Protein AF-A0A2T0KGQ7-F1 (afdb_monomer)

Sequence (142 aa):
MGCGGRKVTTLPIMSETPAQRRYRDDARLLAVIGAHLVGQLPPLTLRLPRETADAAVRAWERDETDPPTPESGEQGYVRTFAATLALIGLEIRDSGKPIGDDGAHVVVTLDPARVAAAVFAHECATDGMLRPPPASEASPLT

Organism: NCBI:txid113567

Secondary structure (DSSP, 8-state):
--------------PPPHHHHHHHHHHHHHHHHHHHHTTTSPPEEEEEEHHHHHHHHHHHS----SPP-PPPHHHHHHHHHHHHHHHHHHHHHHH-EEESTT--EEEEEE-HHHHHHHHHHHHHHHTTTTSPPPGGGS----

pLDDT: mean 84.64, std 17.91, range [35.5, 98.25]

Structure (mmCIF, N/CA/C/O backbone):
data_AF-A0A2T0KGQ7-F1
#
_entry.id   AF-A0A2T0KGQ7-F1
#
loop_
_atom_site.group_PDB
_atom_site.id
_atom_site.type_symbol
_atom_site.label_atom_id
_atom_site.label_alt_id
_atom_site.label_comp_id
_atom_site.label_asym_id
_atom_site.label_entity_id
_atom_site.label_seq_id
_atom_site.pdbx_PDB_ins_code
_atom_site.Cartn_x
_atom_site.Cartn_y
_atom_site.Cartn_z
_atom_site.occupancy
_atom_site.B_iso_or_equiv
_atom_site.auth_seq_id
_atom_site.auth_comp_id
_atom_site.auth_asym_id
_atom_site.auth_atom_id
_atom_site.pdbx_PDB_model_num
ATOM 1 N N . MET A 1 1 ? -11.576 -26.127 54.579 1.00 39.62 1 MET A N 1
ATOM 2 C CA . MET A 1 1 ? -11.792 -26.184 53.117 1.00 39.62 1 MET A CA 1
ATOM 3 C C . MET A 1 1 ? -12.342 -24.838 52.673 1.00 39.62 1 MET A C 1
ATOM 5 O O . MET A 1 1 ? -13.517 -24.580 52.876 1.00 39.62 1 MET A O 1
ATOM 9 N N . GLY A 1 2 ? -11.481 -23.936 52.197 1.00 35.50 2 GLY A N 1
ATOM 10 C CA . GLY A 1 2 ? -11.880 -22.605 51.733 1.00 35.50 2 GLY A CA 1
ATOM 11 C C . GLY A 1 2 ? -11.705 -22.513 50.223 1.00 35.50 2 GLY A C 1
ATOM 12 O O . GLY A 1 2 ? -10.576 -22.441 49.746 1.00 35.50 2 GLY A O 1
ATOM 13 N N . CYS A 1 3 ? -12.805 -22.536 49.471 1.00 35.84 3 CYS A N 1
ATOM 14 C CA . CYS A 1 3 ? -12.797 -22.195 48.051 1.00 35.84 3 CYS A CA 1
ATOM 15 C C . CYS A 1 3 ? -12.632 -20.677 47.916 1.00 35.84 3 CYS A C 1
ATOM 17 O O . CYS A 1 3 ? -13.600 -19.923 47.986 1.00 35.84 3 CYS A O 1
ATOM 19 N N . GLY A 1 4 ? -11.388 -20.233 47.738 1.00 37.16 4 GLY A N 1
ATOM 20 C CA . GLY A 1 4 ? -11.066 -18.873 47.319 1.00 37.16 4 GLY A CA 1
ATOM 21 C C . GLY A 1 4 ? -11.512 -18.661 45.876 1.00 37.16 4 GLY A C 1
ATOM 22 O O . GLY A 1 4 ? -10.790 -19.000 44.939 1.00 37.16 4 GLY A O 1
ATOM 23 N N . GLY A 1 5 ? -12.721 -18.130 45.698 1.00 38.75 5 GLY A N 1
ATOM 24 C CA . GLY A 1 5 ? -13.210 -17.675 44.403 1.00 38.75 5 GLY A CA 1
ATOM 25 C C . GLY A 1 5 ? -12.298 -16.573 43.874 1.00 38.75 5 GLY A C 1
ATOM 26 O O . GLY A 1 5 ? -12.305 -15.453 44.385 1.00 38.75 5 GLY A O 1
ATOM 27 N N . ARG A 1 6 ? -11.493 -16.895 42.857 1.00 47.34 6 ARG A N 1
ATOM 28 C CA . ARG A 1 6 ? -10.777 -15.892 42.066 1.00 47.34 6 ARG A CA 1
ATOM 29 C C . ARG A 1 6 ? -11.824 -14.965 41.457 1.00 47.34 6 ARG A C 1
ATOM 31 O O . ARG A 1 6 ? -12.603 -15.386 40.606 1.00 47.34 6 ARG A O 1
ATOM 38 N N . LYS A 1 7 ? -11.856 -13.712 41.917 1.00 43.75 7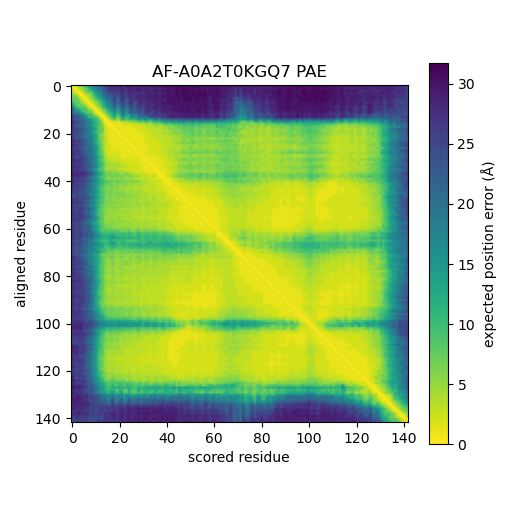 LYS A N 1
ATOM 39 C CA . LYS A 1 7 ? -12.596 -12.644 41.248 1.00 43.75 7 LYS A CA 1
ATOM 40 C C . LYS A 1 7 ? -11.985 -12.498 39.859 1.00 43.75 7 LYS A C 1
ATOM 42 O O . LYS A 1 7 ? -10.850 -12.052 39.728 1.00 43.75 7 LYS A O 1
ATOM 47 N N . VAL A 1 8 ? -12.718 -12.928 38.838 1.00 52.28 8 VAL A N 1
ATOM 48 C CA . VAL A 1 8 ? -12.415 -12.576 37.454 1.00 52.28 8 VAL A CA 1
ATOM 49 C C . VAL A 1 8 ? -12.680 -11.081 37.352 1.00 52.28 8 VAL A C 1
ATOM 51 O O . VAL A 1 8 ? -13.828 -10.648 37.255 1.00 52.28 8 VAL A O 1
ATOM 54 N N . THR A 1 9 ? -11.623 -10.281 37.468 1.00 44.25 9 THR A N 1
ATOM 55 C CA . THR A 1 9 ? -11.671 -8.857 37.149 1.00 44.25 9 THR A CA 1
ATOM 56 C C . THR A 1 9 ? -11.940 -8.763 35.656 1.00 44.25 9 THR A C 1
ATOM 58 O O . THR A 1 9 ? -11.033 -8.872 34.837 1.00 44.25 9 THR A O 1
ATOM 61 N N . THR A 1 10 ? -13.217 -8.644 35.302 1.00 49.31 10 THR A N 1
ATOM 62 C CA . THR A 1 10 ? -13.627 -8.279 33.950 1.00 49.31 10 THR A CA 1
ATOM 63 C C . THR A 1 10 ? -13.074 -6.882 33.718 1.00 49.31 10 THR A C 1
ATOM 65 O O . THR A 1 10 ? -13.551 -5.922 34.324 1.00 49.31 10 THR A O 1
ATOM 68 N N . LEU A 1 11 ? -12.011 -6.781 32.920 1.00 46.84 11 LEU A N 1
ATOM 69 C CA . LEU A 1 11 ? -11.526 -5.494 32.441 1.00 46.84 11 LEU A CA 1
ATOM 70 C C . LEU A 1 11 ? -12.701 -4.810 31.727 1.00 46.84 11 LEU A C 1
ATOM 72 O O . LEU A 1 11 ? -13.380 -5.467 30.931 1.00 46.84 11 LEU A O 1
ATOM 76 N N . PRO A 1 12 ? -13.006 -3.540 32.038 1.00 51.72 12 PRO A N 1
ATOM 77 C CA . PRO A 1 12 ? -14.126 -2.859 31.417 1.00 51.72 12 PRO A CA 1
ATOM 78 C C . PRO A 1 12 ? -13.903 -2.839 29.906 1.00 51.72 12 PRO A C 1
ATOM 80 O O . PRO A 1 12 ? -12.871 -2.369 29.429 1.00 51.72 12 PRO A O 1
ATOM 83 N N . ILE A 1 13 ? -14.880 -3.347 29.154 1.00 62.69 13 ILE A N 1
ATOM 84 C CA . ILE A 1 13 ? -14.978 -3.084 27.720 1.00 62.69 13 ILE A CA 1
ATOM 85 C C . ILE A 1 13 ? -15.023 -1.561 27.613 1.00 62.69 13 ILE A C 1
ATOM 87 O O . ILE A 1 13 ? -15.991 -0.952 28.071 1.00 62.69 13 ILE A O 1
ATOM 91 N N . MET A 1 14 ? -13.959 -0.935 27.107 1.00 61.50 14 MET A N 1
ATOM 92 C CA . MET A 1 14 ? -13.926 0.514 26.940 1.00 61.50 14 MET A CA 1
ATOM 93 C C . MET A 1 14 ? -15.043 0.902 25.971 1.00 61.50 14 MET A C 1
ATOM 95 O O . MET A 1 14 ? -14.922 0.732 24.760 1.00 61.50 14 MET A O 1
ATOM 99 N N . SER A 1 15 ? -16.167 1.369 26.513 1.00 81.75 15 SER A N 1
ATOM 100 C CA . SER A 1 15 ? -17.281 1.859 25.716 1.00 81.75 15 SER A CA 1
ATOM 101 C C . SER A 1 15 ? -16.835 3.117 24.987 1.00 81.75 15 SER A C 1
ATOM 103 O O . SER A 1 15 ? -16.308 4.035 25.618 1.00 81.75 15 SER A O 1
ATOM 105 N N . GLU A 1 16 ? -17.069 3.182 23.680 1.00 86.56 16 GLU A N 1
ATOM 106 C CA . GLU A 1 16 ? -16.728 4.368 22.903 1.00 86.56 16 GLU A CA 1
ATOM 107 C C . GLU A 1 16 ? -17.402 5.624 23.468 1.00 86.56 16 GLU A C 1
ATOM 109 O O . GLU A 1 16 ? -18.574 5.624 23.861 1.00 86.56 16 GLU A O 1
ATOM 114 N N . THR A 1 17 ? -16.680 6.734 23.450 1.00 94.06 17 THR A N 1
ATOM 115 C CA . THR A 1 17 ? -17.261 8.060 23.648 1.00 94.06 17 THR A CA 1
ATOM 116 C C . THR A 1 17 ? -18.188 8.415 22.474 1.00 94.06 17 THR A C 1
ATOM 118 O O . THR A 1 17 ? -18.053 7.867 21.374 1.00 94.06 17 THR A O 1
ATOM 121 N N . PRO A 1 18 ? -19.120 9.372 22.642 1.00 94.75 18 PRO A N 1
ATOM 122 C CA . PRO A 1 18 ? -19.917 9.878 21.525 1.00 94.75 18 PRO A CA 1
ATOM 123 C C . PRO A 1 18 ? -19.074 10.402 20.353 1.00 94.75 18 PRO A C 1
ATOM 125 O O . PRO A 1 18 ? -19.496 10.285 19.209 1.00 94.75 18 PRO A O 1
ATOM 128 N N . ALA A 1 19 ? -17.892 10.965 20.624 1.00 94.00 19 ALA A N 1
ATOM 129 C CA . ALA A 1 19 ? -16.983 11.437 19.583 1.00 94.00 19 ALA A CA 1
ATOM 130 C C . ALA A 1 19 ? -16.369 10.278 18.785 1.00 94.00 19 ALA A C 1
ATOM 132 O O . ALA A 1 19 ? -16.412 10.305 17.562 1.00 94.00 19 ALA A O 1
ATOM 133 N N . GLN A 1 20 ? -15.883 9.234 19.464 1.00 92.25 20 GLN A N 1
ATOM 134 C CA . GLN A 1 20 ? -15.324 8.045 18.807 1.00 92.25 20 GLN A CA 1
ATOM 135 C C . GLN A 1 20 ? -16.350 7.342 17.909 1.00 92.25 20 GLN A C 1
ATOM 137 O O . GLN A 1 20 ? -16.011 6.959 16.793 1.00 92.25 20 GLN A O 1
ATOM 142 N N . ARG A 1 21 ? -17.616 7.255 18.345 1.00 94.81 21 ARG A N 1
ATOM 143 C CA . ARG A 1 21 ? -18.702 6.744 17.492 1.00 94.81 21 ARG A CA 1
ATOM 144 C C . ARG A 1 21 ? -18.883 7.574 16.226 1.00 94.81 21 ARG A C 1
ATOM 146 O O . ARG A 1 21 ? -18.921 7.002 15.146 1.00 94.81 21 ARG A O 1
ATOM 153 N N . ARG A 1 22 ? -18.933 8.907 16.349 1.00 96.50 22 ARG A N 1
ATOM 154 C CA . ARG A 1 22 ? -19.040 9.792 15.177 1.00 96.50 22 ARG A CA 1
ATOM 155 C C . ARG A 1 22 ? -17.876 9.593 14.215 1.00 96.50 22 ARG A C 1
ATOM 157 O O . ARG A 1 22 ? -18.123 9.374 13.044 1.00 96.50 22 ARG A O 1
ATOM 164 N N . TYR A 1 23 ? -16.636 9.561 14.704 1.00 94.69 23 TYR A N 1
ATOM 165 C CA . TYR A 1 23 ? -15.471 9.328 13.842 1.00 94.69 23 TYR A CA 1
ATOM 166 C C . TYR A 1 23 ? -15.535 7.981 13.117 1.00 94.69 23 TYR A C 1
ATOM 168 O O . TYR A 1 23 ? -15.201 7.896 11.939 1.00 94.69 23 TYR A O 1
ATOM 176 N N . ARG A 1 24 ? -15.996 6.927 13.798 1.00 93.12 24 ARG A N 1
ATOM 177 C CA . ARG A 1 24 ? -16.205 5.608 13.192 1.00 93.12 24 ARG A CA 1
ATOM 178 C C . ARG A 1 24 ? -17.286 5.647 12.109 1.00 93.12 24 ARG A C 1
ATOM 180 O O . ARG A 1 24 ? -17.108 5.043 11.053 1.00 93.12 24 ARG A O 1
ATOM 187 N N . ASP A 1 25 ? -18.402 6.316 12.374 1.00 95.75 25 ASP A N 1
ATOM 188 C CA . ASP A 1 25 ? -19.514 6.419 11.430 1.00 95.75 25 ASP A CA 1
ATOM 189 C C . ASP A 1 25 ? -19.145 7.290 10.221 1.00 95.75 25 ASP A C 1
ATOM 191 O O . ASP A 1 25 ? -19.399 6.885 9.086 1.00 95.75 25 ASP A O 1
ATOM 195 N N . ASP A 1 26 ? -18.445 8.403 10.440 1.00 96.69 26 ASP A N 1
ATOM 196 C CA . ASP A 1 26 ? -17.891 9.253 9.385 1.00 96.69 26 ASP A CA 1
ATOM 197 C C . ASP A 1 26 ? -16.899 8.463 8.519 1.00 96.69 26 ASP A C 1
ATOM 199 O O . ASP A 1 26 ? -17.001 8.473 7.294 1.00 96.69 26 ASP A O 1
ATOM 203 N N . ALA A 1 27 ? -15.984 7.698 9.129 1.00 94.88 27 ALA A N 1
ATOM 204 C CA . ALA A 1 27 ? -15.038 6.858 8.393 1.00 94.88 27 ALA A CA 1
ATOM 205 C C . ALA A 1 27 ? -15.748 5.804 7.525 1.00 94.88 27 ALA A C 1
ATOM 207 O O . ALA A 1 27 ? -15.364 5.586 6.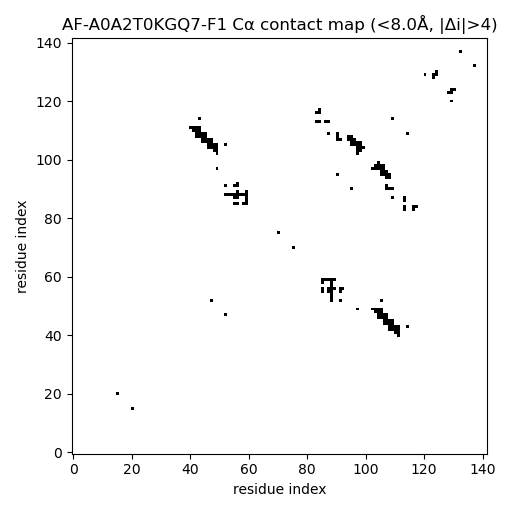376 1.00 94.88 27 ALA A O 1
ATOM 208 N N . ARG A 1 28 ? -16.814 5.174 8.038 1.00 94.31 28 ARG A N 1
ATOM 209 C CA . ARG A 1 28 ? -17.635 4.220 7.269 1.00 94.31 28 ARG A CA 1
ATOM 210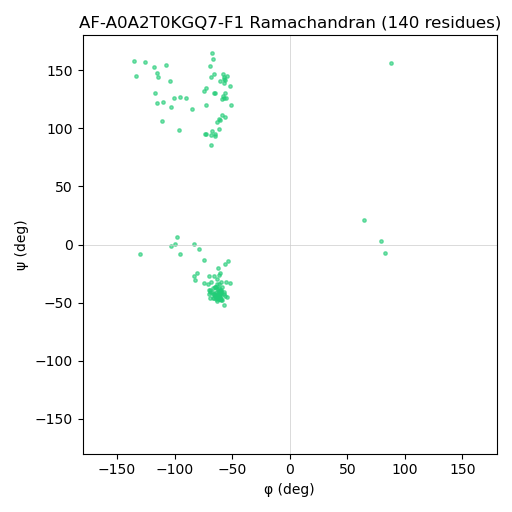 C C . ARG A 1 28 ? -18.352 4.888 6.105 1.00 94.31 28 ARG A C 1
ATOM 212 O O . ARG A 1 28 ? -18.381 4.324 5.015 1.00 94.31 28 ARG A O 1
ATOM 219 N N . LEU A 1 29 ? -18.926 6.066 6.336 1.00 94.94 29 LEU A N 1
ATOM 220 C CA . LEU A 1 29 ? -19.596 6.836 5.296 1.00 94.94 29 LEU A CA 1
ATOM 221 C C . LEU A 1 29 ? -18.609 7.217 4.188 1.00 94.94 29 LEU A C 1
ATOM 223 O O . LEU A 1 29 ? -18.890 7.010 3.010 1.00 94.94 29 LEU A O 1
ATOM 227 N N . LEU A 1 30 ? -17.434 7.722 4.558 1.00 93.88 30 LEU A N 1
ATOM 228 C CA . LEU A 1 30 ? -16.412 8.145 3.604 1.00 93.88 30 LEU A CA 1
ATOM 229 C C . LEU A 1 30 ? -15.768 6.964 2.864 1.00 93.88 30 LEU A C 1
ATOM 231 O O . LEU A 1 30 ? -15.389 7.115 1.705 1.00 93.88 30 LEU A O 1
ATOM 235 N N . ALA A 1 31 ? -15.726 5.766 3.455 1.00 93.56 31 ALA A N 1
ATOM 236 C CA . ALA A 1 31 ? -15.260 4.558 2.768 1.00 93.56 31 ALA A CA 1
ATOM 237 C C . ALA A 1 31 ? -16.097 4.205 1.521 1.00 93.56 31 ALA A C 1
ATOM 239 O O . ALA A 1 31 ? -15.578 3.594 0.585 1.00 93.56 31 ALA A O 1
ATOM 240 N N . VAL A 1 32 ? -17.365 4.638 1.457 1.00 94.88 32 VAL A N 1
ATOM 241 C CA . VAL A 1 32 ? -18.221 4.473 0.267 1.00 94.88 32 VAL A CA 1
ATOM 242 C C . VAL A 1 32 ? -17.631 5.191 -0.947 1.00 94.88 32 VAL A C 1
ATOM 244 O O . VAL A 1 32 ? -17.724 4.684 -2.062 1.00 94.88 32 VAL A O 1
ATOM 247 N N . ILE A 1 33 ? -16.954 6.327 -0.743 1.00 92.38 33 ILE A N 1
ATOM 248 C CA . ILE A 1 33 ? -16.237 7.023 -1.820 1.00 92.38 33 ILE A CA 1
ATOM 249 C C . ILE A 1 33 ? -15.176 6.089 -2.409 1.00 92.38 33 ILE A C 1
ATOM 251 O O . ILE A 1 33 ? -15.117 5.917 -3.623 1.00 92.38 33 ILE A O 1
ATOM 255 N N . GLY A 1 34 ? -14.397 5.419 -1.555 1.00 88.25 34 GLY A N 1
ATOM 256 C CA . GLY A 1 34 ? -13.404 4.431 -1.979 1.00 88.25 34 GLY A CA 1
ATOM 257 C C . GLY A 1 34 ? -14.016 3.316 -2.827 1.00 88.25 34 GLY A C 1
ATOM 258 O O . GLY A 1 34 ? -13.488 3.010 -3.891 1.00 88.25 34 GLY A O 1
ATOM 259 N N . ALA A 1 35 ? -15.172 2.777 -2.425 1.00 89.25 35 ALA A N 1
ATOM 260 C CA . ALA A 1 35 ? -15.873 1.740 -3.187 1.00 89.25 35 ALA A CA 1
ATOM 261 C C . ALA A 1 35 ? -16.261 2.188 -4.607 1.00 89.25 35 ALA A C 1
ATOM 263 O O . ALA A 1 35 ? -16.249 1.374 -5.527 1.00 89.25 35 ALA A O 1
ATOM 264 N N . HIS A 1 36 ? -16.565 3.473 -4.804 1.00 92.19 36 HIS A N 1
ATOM 265 C CA . HIS A 1 36 ? -16.805 4.016 -6.138 1.00 92.19 36 HIS A CA 1
ATOM 266 C C . HIS A 1 36 ? -15.517 4.196 -6.945 1.00 92.19 36 HIS A C 1
ATOM 268 O O . HIS A 1 36 ? -15.557 4.031 -8.159 1.00 92.19 36 HIS A O 1
ATOM 274 N N . LEU A 1 37 ? -14.393 4.519 -6.304 1.00 89.62 37 LEU A N 1
ATOM 275 C CA . LEU A 1 37 ? -13.115 4.783 -6.976 1.00 89.62 37 LEU A CA 1
ATOM 276 C C . LEU A 1 37 ? -12.343 3.512 -7.362 1.00 89.62 37 LEU A C 1
ATOM 278 O O . LEU A 1 37 ? -11.533 3.554 -8.292 1.00 89.62 37 LEU A O 1
ATOM 282 N N . VAL A 1 38 ? -12.575 2.389 -6.673 1.00 86.25 38 VAL A N 1
ATOM 283 C CA . VAL A 1 38 ? -11.920 1.107 -6.979 1.00 86.25 38 VAL A CA 1
ATOM 284 C C . VAL A 1 38 ? -12.153 0.731 -8.446 1.00 86.25 38 VAL A C 1
ATOM 286 O O . VAL A 1 38 ? -13.282 0.687 -8.927 1.00 86.25 38 VAL A O 1
ATOM 289 N N . GLY A 1 39 ? -11.060 0.467 -9.167 1.00 84.56 39 GLY A N 1
ATOM 290 C CA . GLY A 1 39 ? -11.078 0.104 -10.587 1.00 84.56 39 GLY A CA 1
ATOM 291 C C . GLY A 1 39 ? -11.166 1.279 -11.571 1.00 84.56 39 GLY A C 1
ATOM 292 O O . GLY A 1 39 ? -11.008 1.056 -12.767 1.00 84.56 39 GLY A O 1
ATOM 293 N N . GLN A 1 40 ? -11.374 2.519 -11.108 1.00 92.56 40 GLN A N 1
ATOM 294 C CA . GLN A 1 40 ? -11.346 3.704 -11.985 1.00 92.56 40 GLN A CA 1
ATOM 295 C C . GLN A 1 40 ? -9.930 4.232 -12.227 1.00 92.56 40 GLN A C 1
ATOM 297 O O . GLN A 1 40 ? -9.662 4.880 -13.239 1.00 92.56 40 GLN A O 1
ATOM 302 N N . LEU A 1 41 ? -9.031 3.994 -11.275 1.00 90.94 41 LEU A N 1
ATOM 303 C CA . LEU A 1 41 ? -7.666 4.493 -11.322 1.00 90.94 41 LEU A CA 1
ATOM 304 C C . LEU A 1 41 ? -6.763 3.477 -12.033 1.00 90.94 41 LEU A C 1
ATOM 306 O O . LEU A 1 41 ? -6.731 2.312 -11.627 1.00 90.94 41 LEU A O 1
ATOM 310 N N . PRO A 1 42 ? -6.015 3.885 -13.073 1.00 94.94 42 PRO A N 1
ATOM 311 C CA . PRO A 1 42 ? -5.052 2.998 -13.702 1.00 94.94 42 PRO A CA 1
ATOM 312 C C . PRO A 1 42 ? -3.870 2.732 -12.752 1.00 94.94 42 PRO A C 1
ATOM 314 O O . PRO A 1 42 ? -3.544 3.588 -11.922 1.00 94.94 42 PRO A O 1
ATOM 317 N N . PRO A 1 43 ? -3.180 1.588 -12.892 1.00 95.50 43 PRO A N 1
ATOM 318 C CA . PRO A 1 43 ? -1.907 1.358 -12.220 1.00 95.50 43 PRO A CA 1
ATOM 319 C C . PRO A 1 43 ? -0.888 2.462 -12.525 1.00 95.50 43 PRO A C 1
ATOM 321 O O . PRO A 1 43 ? -0.833 2.986 -13.640 1.00 95.50 43 PRO A O 1
ATOM 324 N N . LEU A 1 44 ? -0.057 2.797 -11.539 1.00 96.44 44 LEU A N 1
ATOM 325 C CA . LEU A 1 44 ? 0.966 3.829 -11.655 1.00 96.44 44 LEU A CA 1
ATOM 326 C C . LEU A 1 44 ? 2.332 3.195 -11.888 1.00 96.44 44 LEU A C 1
ATOM 328 O O . LEU A 1 44 ? 2.788 2.370 -11.097 1.00 96.44 44 LEU A O 1
ATOM 332 N N . THR A 1 45 ? 3.017 3.625 -12.943 1.00 97.31 45 THR A N 1
ATOM 333 C CA . THR A 1 45 ? 4.421 3.281 -13.169 1.00 97.31 45 THR A CA 1
ATOM 334 C C . THR A 1 45 ? 5.312 4.251 -12.401 1.00 97.31 45 THR A C 1
ATOM 336 O O . THR A 1 45 ? 5.319 5.452 -12.666 1.00 97.31 45 THR A O 1
ATOM 339 N N . LEU A 1 46 ? 6.068 3.724 -11.442 1.00 96.62 46 LEU A N 1
ATOM 340 C CA . LEU A 1 46 ? 6.903 4.486 -10.522 1.00 96.62 46 LEU A CA 1
ATOM 341 C C . LEU A 1 46 ? 8.372 4.122 -10.700 1.00 96.62 46 LEU A C 1
ATOM 343 O O . LEU A 1 46 ? 8.709 3.002 -11.082 1.00 96.62 46 LEU A O 1
ATOM 347 N N . ARG A 1 47 ? 9.248 5.076 -10.378 1.00 97.12 47 ARG A N 1
ATOM 348 C CA . ARG A 1 47 ? 10.698 4.886 -10.349 1.00 97.12 47 ARG A CA 1
ATOM 349 C C . ARG A 1 47 ? 11.187 4.929 -8.908 1.00 97.12 47 ARG A C 1
ATOM 351 O O . ARG A 1 47 ? 11.008 5.942 -8.238 1.00 97.12 47 ARG A O 1
ATOM 358 N N . LEU A 1 48 ? 11.842 3.860 -8.471 1.00 97.19 48 LEU A N 1
ATOM 359 C CA . LEU A 1 48 ? 12.411 3.725 -7.133 1.00 97.19 48 LEU A CA 1
ATOM 360 C C . LEU A 1 48 ? 13.938 3.615 -7.212 1.00 97.19 48 LEU A C 1
ATOM 362 O O . LEU A 1 48 ? 14.445 3.033 -8.177 1.00 97.19 48 LEU A O 1
ATOM 366 N N . PRO A 1 49 ? 14.685 4.124 -6.218 1.00 97.50 49 PRO A N 1
ATOM 367 C CA . PRO A 1 49 ? 16.085 3.754 -6.046 1.00 97.50 49 PRO A CA 1
ATOM 368 C C . PRO A 1 49 ? 16.210 2.235 -5.900 1.00 97.50 49 PRO A C 1
ATOM 370 O O . PRO A 1 49 ? 15.401 1.614 -5.203 1.00 97.50 49 PRO A O 1
ATOM 373 N N . ARG A 1 50 ? 17.225 1.633 -6.533 1.00 96.50 50 ARG A N 1
ATOM 374 C CA . ARG A 1 50 ? 17.452 0.180 -6.465 1.00 96.50 50 ARG A CA 1
ATOM 375 C C . ARG A 1 50 ? 17.550 -0.312 -5.027 1.00 96.50 50 ARG A C 1
ATOM 377 O O . ARG A 1 50 ? 16.900 -1.286 -4.684 1.00 96.50 50 ARG A O 1
ATOM 384 N N . GLU A 1 51 ? 18.293 0.393 -4.180 1.00 96.88 51 GLU A N 1
ATOM 385 C CA . GLU A 1 51 ? 18.470 0.006 -2.777 1.00 96.88 51 GLU A CA 1
ATOM 386 C C . GLU A 1 51 ? 17.131 -0.116 -2.031 1.00 96.88 51 GLU A C 1
ATOM 388 O O . GLU A 1 51 ? 16.904 -1.087 -1.307 1.00 96.88 51 GLU A O 1
ATOM 393 N N . THR A 1 52 ? 16.218 0.835 -2.252 1.00 97.19 52 THR A N 1
ATOM 394 C CA . THR A 1 52 ? 14.870 0.818 -1.671 1.00 97.19 52 THR A CA 1
ATOM 395 C C . THR A 1 52 ? 14.037 -0.335 -2.223 1.00 97.19 52 THR A C 1
ATOM 397 O O . THR A 1 52 ? 13.350 -1.014 -1.460 1.00 97.19 52 THR A O 1
ATOM 400 N N . ALA A 1 53 ? 14.110 -0.579 -3.533 1.00 97.50 53 ALA A N 1
ATOM 401 C CA . ALA A 1 53 ? 13.407 -1.684 -4.174 1.00 97.50 53 ALA A CA 1
ATOM 402 C C . ALA A 1 53 ? 13.889 -3.041 -3.633 1.00 97.50 53 ALA A C 1
ATOM 404 O O . ALA A 1 53 ? 13.076 -3.866 -3.221 1.00 97.50 53 ALA A O 1
ATOM 405 N N . ASP A 1 54 ? 15.204 -3.231 -3.530 1.00 97.69 54 ASP A N 1
ATOM 406 C CA . ASP A 1 54 ? 15.806 -4.452 -3.000 1.00 97.69 54 ASP A CA 1
ATOM 407 C C . ASP A 1 54 ? 15.457 -4.650 -1.513 1.00 97.69 54 ASP A C 1
ATOM 409 O O . ASP A 1 54 ? 15.235 -5.775 -1.069 1.00 97.69 54 ASP A O 1
ATOM 413 N N . ALA A 1 55 ? 15.374 -3.572 -0.724 1.00 97.50 55 ALA A N 1
ATOM 414 C CA . ALA A 1 55 ? 14.934 -3.644 0.670 1.00 97.50 55 ALA A CA 1
ATOM 415 C C . ALA A 1 55 ? 13.473 -4.099 0.799 1.00 97.50 55 ALA A C 1
ATOM 417 O O . ALA A 1 55 ? 13.168 -4.922 1.661 1.00 97.50 55 ALA A O 1
ATOM 418 N N . ALA A 1 56 ? 12.587 -3.612 -0.073 1.00 97.38 56 ALA A N 1
ATOM 419 C CA . ALA A 1 56 ? 11.195 -4.048 -0.109 1.00 97.38 56 ALA A CA 1
ATOM 420 C C . ALA A 1 56 ? 11.073 -5.531 -0.495 1.00 97.38 56 ALA A C 1
ATOM 422 O O . ALA A 1 56 ? 10.323 -6.264 0.147 1.00 97.38 56 ALA A O 1
ATOM 423 N N . VAL A 1 57 ? 11.847 -5.992 -1.487 1.00 98.25 57 VAL A N 1
ATOM 424 C CA . VAL A 1 57 ? 11.897 -7.414 -1.872 1.00 98.25 57 VAL A CA 1
ATOM 425 C C . VAL A 1 57 ? 12.367 -8.273 -0.699 1.00 98.25 57 VAL A C 1
ATOM 427 O O . VAL A 1 57 ? 11.693 -9.236 -0.347 1.00 98.25 57 VAL A O 1
ATOM 430 N N . ARG A 1 58 ? 13.448 -7.880 -0.010 1.00 97.12 58 ARG A N 1
ATOM 431 C CA . ARG A 1 58 ? 13.924 -8.591 1.191 1.00 97.12 58 ARG A CA 1
ATOM 432 C C . ARG A 1 58 ? 12.878 -8.650 2.303 1.00 97.12 58 ARG A C 1
ATOM 434 O O . ARG A 1 58 ? 12.808 -9.649 3.007 1.00 97.12 58 ARG A O 1
ATOM 441 N N . ALA A 1 59 ? 12.086 -7.594 2.487 1.00 95.62 59 ALA A N 1
ATOM 442 C CA . ALA A 1 59 ? 11.023 -7.583 3.488 1.00 95.62 59 ALA A CA 1
ATOM 443 C C . ALA A 1 59 ? 9.897 -8.576 3.152 1.00 95.62 59 ALA A C 1
ATOM 445 O O . ALA A 1 59 ? 9.367 -9.205 4.063 1.00 95.62 59 ALA A O 1
ATOM 446 N N . TRP A 1 60 ? 9.561 -8.728 1.867 1.00 96.12 60 TRP A N 1
ATOM 447 C CA . TRP A 1 60 ? 8.592 -9.715 1.380 1.00 96.12 60 TRP A CA 1
ATOM 448 C C . TRP A 1 60 ? 9.104 -11.157 1.480 1.00 96.12 60 TRP A C 1
ATOM 450 O O . TRP A 1 60 ? 8.362 -12.047 1.877 1.00 96.12 60 TRP A O 1
ATOM 460 N N . GLU A 1 61 ? 10.366 -11.391 1.125 1.00 96.19 61 GLU A N 1
ATOM 461 C CA . GLU A 1 61 ? 10.976 -12.729 1.109 1.00 96.19 61 GLU A CA 1
ATOM 462 C C . GLU A 1 61 ? 11.395 -13.229 2.496 1.00 96.19 61 GLU A C 1
ATOM 464 O O . GLU A 1 61 ? 11.881 -14.350 2.633 1.00 96.19 61 GLU A O 1
ATOM 469 N N . ARG A 1 62 ? 11.244 -12.400 3.531 1.00 94.06 62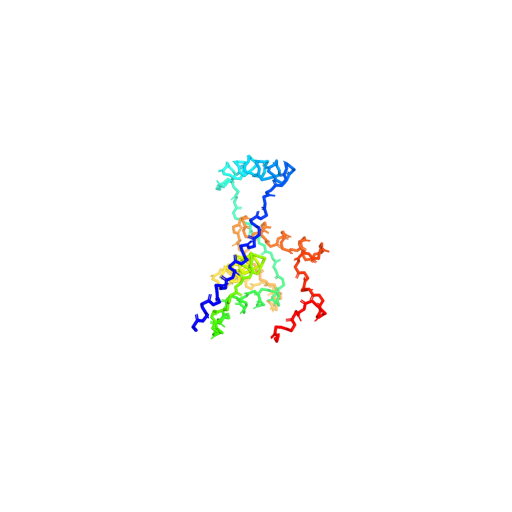 ARG A N 1
ATOM 470 C CA . ARG A 1 62 ? 11.613 -12.769 4.891 1.00 94.06 62 ARG A CA 1
ATOM 471 C C . ARG A 1 62 ? 10.620 -13.782 5.453 1.00 94.06 62 ARG A C 1
ATOM 473 O O . ARG A 1 62 ? 9.456 -13.460 5.675 1.00 94.06 62 ARG A O 1
ATOM 480 N N . ASP A 1 63 ? 11.134 -14.950 5.812 1.00 91.38 63 ASP A N 1
ATOM 481 C CA . ASP A 1 63 ? 10.388 -15.927 6.595 1.00 91.38 63 ASP A CA 1
ATOM 482 C C . ASP A 1 63 ? 10.241 -15.474 8.060 1.00 91.38 63 ASP A C 1
ATOM 484 O O . ASP A 1 63 ? 11.194 -15.030 8.709 1.00 91.38 63 ASP A O 1
ATOM 488 N N . GLU A 1 64 ? 9.030 -15.608 8.598 1.00 86.44 64 GLU A N 1
ATOM 489 C CA . GLU A 1 64 ? 8.725 -15.428 10.019 1.00 86.44 64 GLU A CA 1
ATOM 490 C C . GLU A 1 64 ? 8.729 -16.791 10.714 1.00 86.44 64 GLU A C 1
ATOM 492 O O . GLU A 1 64 ? 7.764 -17.549 10.636 1.00 86.44 64 GLU A O 1
ATOM 497 N N . THR A 1 65 ? 9.838 -17.121 11.378 1.00 90.25 65 THR A N 1
ATOM 498 C CA . THR A 1 65 ? 10.008 -18.408 12.077 1.00 90.25 65 THR A CA 1
ATOM 499 C C . THR A 1 65 ? 9.674 -18.346 13.564 1.00 90.25 65 THR A C 1
ATOM 501 O O . THR A 1 65 ? 9.669 -19.378 14.238 1.00 90.25 65 THR A O 1
ATOM 504 N N . ASP A 1 66 ? 9.445 -17.146 14.094 1.00 88.94 66 ASP A N 1
ATOM 505 C CA . ASP A 1 66 ? 9.124 -16.949 15.501 1.00 88.94 66 ASP A CA 1
ATOM 506 C C . ASP A 1 66 ? 7.737 -17.524 15.833 1.00 88.94 66 ASP A C 1
ATOM 508 O O . ASP A 1 66 ? 6.815 -17.463 15.013 1.00 88.94 66 ASP A O 1
ATOM 512 N N . PRO A 1 67 ? 7.549 -18.096 17.035 1.00 86.62 67 PRO A N 1
ATOM 513 C CA . PRO A 1 67 ? 6.250 -18.608 17.437 1.00 86.62 67 PRO A CA 1
ATOM 514 C C . PRO A 1 67 ? 5.233 -17.460 17.574 1.00 86.62 67 PRO A C 1
ATOM 516 O O . PRO A 1 67 ? 5.598 -16.371 18.026 1.00 86.62 67 PRO A O 1
ATOM 519 N N . PRO A 1 68 ? 3.941 -17.697 17.277 1.00 83.88 68 PRO A N 1
ATOM 520 C CA . PRO A 1 68 ? 2.902 -16.703 17.507 1.00 83.88 68 PRO A CA 1
ATOM 521 C C . PRO A 1 68 ? 2.874 -16.289 18.980 1.00 83.88 68 PRO A C 1
ATOM 523 O O . PRO A 1 68 ? 2.744 -17.133 19.870 1.00 83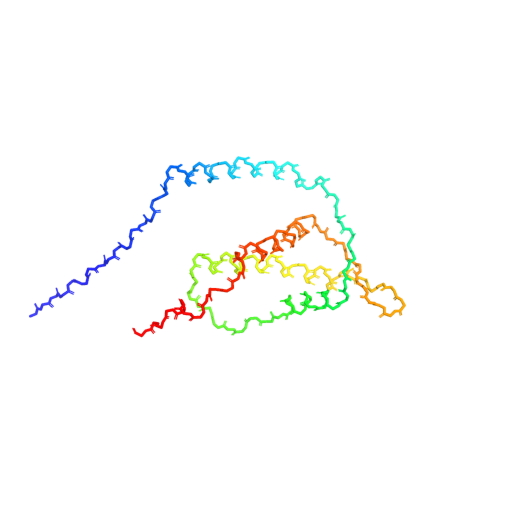.88 68 PRO A O 1
ATOM 526 N N . THR A 1 69 ? 2.972 -14.988 19.239 1.00 89.06 69 THR A N 1
ATOM 527 C CA . THR A 1 69 ? 2.814 -14.415 20.580 1.00 89.06 69 THR A CA 1
ATOM 528 C C . THR A 1 69 ? 1.481 -13.668 20.674 1.00 89.06 69 THR A C 1
ATOM 530 O O . THR A 1 69 ? 0.934 -13.262 19.647 1.00 89.06 69 THR A O 1
ATOM 533 N N . PRO A 1 70 ? 0.892 -13.517 21.875 1.00 91.50 70 PRO A N 1
ATOM 534 C CA . PRO A 1 70 ? -0.294 -12.687 22.043 1.00 91.50 70 PRO A CA 1
ATOM 535 C C . PRO A 1 70 ? -0.022 -11.246 21.599 1.00 91.50 70 PRO A C 1
ATOM 537 O O . PRO A 1 70 ? 0.919 -10.619 22.078 1.00 91.50 70 PRO A O 1
ATOM 540 N N . GLU A 1 71 ? -0.877 -10.723 20.724 1.00 90.50 71 GLU A N 1
ATOM 541 C CA . GLU A 1 71 ? -0.786 -9.354 20.216 1.00 90.50 71 GLU A CA 1
ATOM 542 C C . GLU A 1 71 ? -1.832 -8.457 20.887 1.00 90.50 71 GLU A C 1
ATOM 544 O O . GLU A 1 71 ? -2.990 -8.843 21.079 1.00 90.50 71 GLU A O 1
ATOM 549 N N . SER A 1 72 ? -1.446 -7.223 21.206 1.00 90.56 72 SER A N 1
ATOM 550 C CA . SER A 1 72 ? -2.394 -6.139 21.442 1.00 90.56 72 SER A CA 1
ATOM 551 C C . SER A 1 72 ? -3.105 -5.767 20.135 1.00 90.56 72 SER A C 1
ATOM 553 O O . SER A 1 72 ? -2.653 -6.096 19.036 1.00 90.56 72 SER A O 1
ATOM 555 N N . GLY A 1 73 ? -4.216 -5.029 20.229 1.00 86.06 73 GLY A N 1
ATOM 556 C CA . GLY A 1 73 ? -4.900 -4.529 19.032 1.00 86.06 73 GLY A CA 1
ATOM 557 C C . GLY A 1 73 ? -3.983 -3.675 18.149 1.00 86.06 73 GLY A C 1
ATOM 558 O O . GLY A 1 73 ? -3.979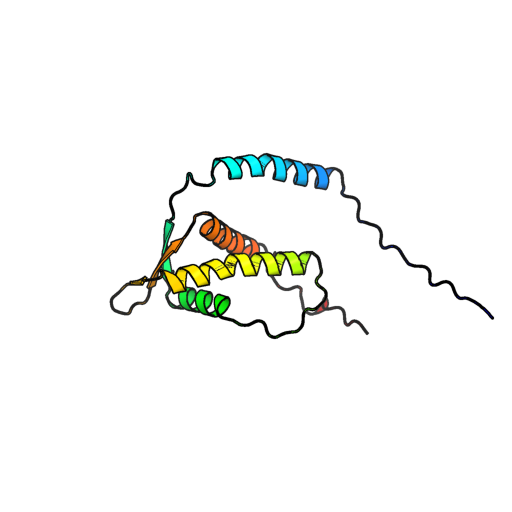 -3.838 16.935 1.00 86.06 73 GLY A O 1
ATOM 559 N N . GLU A 1 74 ? -3.164 -2.816 18.759 1.00 85.62 74 GLU A N 1
ATOM 560 C CA . GLU A 1 74 ? -2.178 -1.982 18.062 1.00 85.62 74 GLU A CA 1
ATOM 561 C C . GLU A 1 74 ? -1.118 -2.821 17.339 1.00 85.62 74 GLU A C 1
ATOM 563 O O . GLU A 1 74 ? -0.856 -2.592 16.161 1.00 85.62 74 GLU A O 1
ATOM 568 N N . GLN A 1 75 ? -0.577 -3.851 17.998 1.00 87.81 75 GLN A N 1
ATOM 569 C CA . GLN A 1 75 ? 0.378 -4.778 17.382 1.00 87.81 75 GLN A CA 1
ATOM 570 C C . GLN A 1 75 ? -0.245 -5.513 16.188 1.00 87.81 75 GLN A C 1
ATOM 572 O O . GLN A 1 75 ? 0.369 -5.592 15.125 1.00 87.81 75 GLN A O 1
ATOM 577 N N . GLY A 1 76 ? -1.499 -5.960 16.316 1.00 89.88 76 GLY A N 1
ATOM 578 C CA . GLY A 1 76 ? -2.240 -6.572 15.212 1.00 89.88 76 GLY A CA 1
ATOM 579 C C . GLY A 1 76 ? -2.469 -5.616 14.031 1.00 89.88 76 GLY A C 1
ATOM 580 O O . GLY A 1 76 ? -2.354 -6.029 12.871 1.00 89.88 76 GLY A O 1
ATOM 581 N N . TYR A 1 77 ? -2.742 -4.332 14.297 1.00 88.94 77 TYR A N 1
ATOM 582 C CA . TYR A 1 77 ? -2.837 -3.308 13.250 1.00 88.94 77 TYR A CA 1
ATOM 583 C C . TYR A 1 77 ? -1.498 -3.101 12.542 1.00 88.94 77 TYR A C 1
ATOM 585 O O . TYR A 1 77 ? -1.465 -3.120 11.312 1.00 88.94 77 TYR A O 1
ATOM 593 N N . VAL A 1 78 ? -0.397 -2.971 13.288 1.00 90.38 78 VAL A N 1
ATOM 594 C CA . VAL A 1 78 ? 0.948 -2.814 12.712 1.00 90.38 78 VAL A CA 1
ATOM 595 C C . VAL A 1 78 ? 1.329 -4.031 11.870 1.00 90.38 78 VAL A C 1
ATOM 597 O O . VAL A 1 78 ? 1.800 -3.859 10.748 1.00 90.38 78 VAL A O 1
ATOM 600 N N . ARG A 1 79 ? 1.066 -5.257 12.340 1.00 91.44 79 ARG A N 1
ATOM 601 C CA . ARG A 1 79 ? 1.332 -6.476 11.561 1.00 91.44 79 ARG A CA 1
ATOM 602 C C . ARG A 1 79 ? 0.523 -6.515 10.266 1.00 91.44 79 ARG A C 1
ATOM 604 O O . ARG A 1 79 ? 1.069 -6.806 9.206 1.00 91.44 79 ARG A O 1
ATOM 611 N N . THR A 1 80 ? -0.765 -6.177 10.326 1.00 91.56 80 THR A N 1
ATOM 612 C CA . THR A 1 80 ? -1.629 -6.105 9.132 1.00 91.56 80 THR A CA 1
ATOM 613 C C . THR A 1 80 ? -1.131 -5.044 8.146 1.00 91.56 80 THR A C 1
ATOM 615 O O . THR A 1 80 ? -1.121 -5.259 6.930 1.00 91.56 80 THR A O 1
ATOM 618 N N . PHE A 1 81 ? -0.676 -3.906 8.666 1.00 92.12 81 PHE A N 1
ATOM 619 C CA . PHE A 1 81 ? -0.124 -2.824 7.865 1.00 92.12 81 PHE A CA 1
ATOM 620 C C . PHE A 1 81 ? 1.195 -3.228 7.193 1.00 92.12 81 PHE A C 1
ATOM 622 O O . PHE A 1 81 ? 1.341 -3.065 5.982 1.00 92.12 81 PHE A O 1
ATOM 629 N N . ALA A 1 82 ? 2.107 -3.859 7.935 1.00 92.94 82 ALA A N 1
ATOM 630 C CA . ALA A 1 82 ? 3.354 -4.405 7.406 1.00 92.94 82 ALA A CA 1
ATOM 631 C C . ALA A 1 82 ? 3.104 -5.465 6.322 1.00 92.94 82 ALA A C 1
ATOM 633 O O . ALA A 1 82 ? 3.723 -5.404 5.262 1.00 92.94 82 ALA A O 1
ATOM 634 N N . ALA A 1 83 ? 2.147 -6.376 6.532 1.00 92.44 83 ALA A N 1
ATOM 635 C CA . ALA A 1 83 ? 1.763 -7.374 5.534 1.00 92.44 83 ALA A CA 1
ATOM 636 C C . ALA A 1 83 ? 1.236 -6.727 4.240 1.00 92.44 83 ALA A C 1
ATOM 638 O O . ALA A 1 83 ? 1.578 -7.163 3.143 1.00 92.44 83 ALA A O 1
ATOM 639 N N . THR A 1 84 ? 0.454 -5.649 4.356 1.00 93.94 84 THR A N 1
ATOM 640 C CA . THR A 1 84 ? -0.037 -4.889 3.194 1.00 93.94 84 THR A CA 1
ATOM 641 C C . THR A 1 84 ? 1.114 -4.238 2.426 1.00 93.94 84 THR A C 1
ATOM 643 O O . THR A 1 84 ? 1.168 -4.329 1.201 1.00 93.94 84 THR A O 1
ATOM 646 N N . LEU A 1 85 ? 2.062 -3.615 3.132 1.00 95.88 85 LEU A N 1
ATOM 647 C CA . LEU A 1 85 ? 3.234 -2.981 2.523 1.00 95.88 85 LEU A CA 1
ATOM 648 C C . LEU A 1 85 ? 4.203 -4.001 1.911 1.00 95.88 85 LEU A C 1
ATOM 650 O O . LEU A 1 85 ? 4.803 -3.721 0.876 1.00 95.88 85 LEU A O 1
ATOM 654 N N . ALA A 1 86 ? 4.318 -5.202 2.483 1.00 95.81 86 ALA A N 1
ATOM 655 C CA . ALA A 1 86 ? 5.153 -6.275 1.944 1.00 95.81 86 ALA A CA 1
ATOM 656 C C . ALA A 1 86 ? 4.709 -6.719 0.537 1.00 95.81 86 ALA A C 1
ATOM 658 O O . ALA A 1 86 ? 5.545 -7.117 -0.273 1.00 95.81 86 ALA A O 1
ATOM 659 N N . LEU A 1 87 ? 3.428 -6.555 0.181 1.00 96.62 87 LEU A N 1
ATOM 660 C CA . LEU A 1 87 ? 2.952 -6.805 -1.185 1.00 96.62 87 LEU A CA 1
ATOM 661 C C . LEU A 1 87 ? 3.602 -5.881 -2.227 1.00 96.62 87 LEU A C 1
ATOM 663 O O . LEU A 1 87 ? 3.619 -6.219 -3.405 1.00 96.62 87 LEU A O 1
ATOM 667 N N . ILE A 1 88 ? 4.161 -4.736 -1.828 1.00 97.75 88 ILE A N 1
ATOM 668 C CA . ILE A 1 88 ? 4.966 -3.898 -2.729 1.00 97.75 88 ILE A CA 1
ATOM 669 C C . ILE A 1 88 ? 6.267 -4.620 -3.093 1.00 97.75 88 ILE A C 1
ATOM 671 O O . ILE A 1 88 ? 6.664 -4.608 -4.255 1.00 97.75 88 ILE A O 1
ATOM 675 N N . GLY A 1 89 ? 6.906 -5.286 -2.126 1.00 97.81 89 GLY A N 1
ATOM 676 C CA . GLY A 1 89 ? 8.091 -6.114 -2.360 1.00 97.81 89 GLY A CA 1
ATOM 677 C C . GLY A 1 89 ? 7.817 -7.253 -3.339 1.00 97.81 89 GLY A C 1
ATOM 678 O O . GLY A 1 89 ? 8.606 -7.468 -4.257 1.00 97.81 89 GLY A O 1
ATOM 679 N N . LEU A 1 90 ? 6.660 -7.911 -3.209 1.00 97.38 90 LEU A N 1
ATOM 680 C CA . LEU A 1 90 ? 6.187 -8.914 -4.166 1.00 97.38 90 LEU A CA 1
ATOM 681 C C . LEU A 1 90 ? 6.072 -8.346 -5.591 1.00 97.38 90 LEU A C 1
ATOM 683 O O . LEU A 1 90 ? 6.636 -8.907 -6.525 1.00 97.38 90 LEU A O 1
ATOM 687 N N . GLU A 1 91 ? 5.380 -7.218 -5.762 1.00 97.94 91 GLU A N 1
ATOM 688 C CA . GLU A 1 91 ? 5.184 -6.603 -7.085 1.00 97.94 91 GLU A CA 1
ATOM 689 C C . GLU A 1 91 ? 6.506 -6.143 -7.718 1.00 97.94 91 GLU A C 1
ATOM 691 O O . GLU A 1 91 ? 6.701 -6.268 -8.930 1.00 97.94 91 GLU A O 1
ATOM 696 N N . ILE A 1 92 ? 7.442 -5.640 -6.907 1.00 98.25 92 ILE A N 1
ATOM 697 C CA . ILE A 1 92 ? 8.794 -5.290 -7.357 1.00 98.25 92 ILE A CA 1
ATOM 698 C C . ILE A 1 92 ? 9.553 -6.540 -7.807 1.00 98.25 92 ILE A C 1
ATOM 700 O O . ILE A 1 92 ? 10.187 -6.501 -8.859 1.00 98.25 92 ILE A O 1
ATOM 704 N N . ARG A 1 93 ? 9.484 -7.642 -7.053 1.00 97.81 93 ARG A N 1
ATOM 705 C CA . ARG A 1 93 ? 10.131 -8.908 -7.422 1.00 97.81 93 ARG A CA 1
ATOM 706 C C . ARG A 1 93 ? 9.587 -9.449 -8.745 1.00 97.81 93 ARG A C 1
ATOM 708 O O . ARG A 1 93 ? 10.363 -9.878 -9.594 1.00 97.81 93 ARG A O 1
ATOM 715 N N . ASP A 1 94 ? 8.270 -9.413 -8.921 1.00 97.56 94 ASP A N 1
ATOM 716 C CA . ASP A 1 94 ? 7.603 -10.056 -10.054 1.00 97.56 94 ASP A CA 1
ATOM 717 C C . ASP A 1 94 ? 7.625 -9.195 -11.332 1.00 97.56 94 ASP A C 1
ATOM 719 O O . ASP A 1 94 ? 7.654 -9.733 -12.440 1.00 97.56 94 ASP A O 1
ATOM 723 N N . SER A 1 95 ? 7.619 -7.861 -11.206 1.00 96.50 95 SER A N 1
ATOM 724 C CA . SER A 1 95 ? 7.463 -6.947 -12.352 1.00 96.50 95 SER A CA 1
ATOM 725 C C . SER A 1 95 ? 8.498 -5.821 -12.447 1.00 96.50 95 SER A C 1
ATOM 727 O O . SER A 1 95 ? 8.535 -5.109 -13.457 1.00 96.50 95 SER A O 1
ATOM 729 N N . GLY A 1 96 ? 9.341 -5.647 -11.427 1.00 96.00 96 GLY A N 1
ATOM 730 C CA . GLY A 1 96 ? 10.338 -4.587 -11.363 1.00 96.00 96 GLY A CA 1
ATOM 731 C C . GLY A 1 96 ? 11.400 -4.726 -12.451 1.00 96.00 96 GLY A C 1
ATOM 732 O O . GLY A 1 96 ? 12.000 -5.783 -12.643 1.00 96.00 96 GLY A O 1
ATOM 733 N N . LYS A 1 97 ? 11.664 -3.633 -13.168 1.00 97.25 97 LYS A N 1
ATOM 734 C CA . LYS A 1 97 ? 12.657 -3.583 -14.246 1.00 97.25 97 LYS A CA 1
ATOM 735 C C . LYS A 1 97 ? 13.803 -2.640 -13.886 1.00 97.25 97 LYS A C 1
ATOM 737 O O . LYS A 1 97 ? 13.542 -1.457 -13.660 1.00 97.25 97 LYS A O 1
ATOM 742 N N . PRO A 1 98 ? 15.061 -3.118 -13.858 1.00 95.81 98 PRO A N 1
ATOM 743 C CA . PRO A 1 98 ? 16.234 -2.251 -13.810 1.00 95.81 98 PRO A CA 1
ATOM 744 C C . PRO A 1 98 ? 16.187 -1.206 -14.924 1.00 95.81 98 PRO A C 1
ATOM 746 O O . PRO A 1 98 ? 15.899 -1.553 -16.070 1.00 95.81 98 PRO A O 1
ATOM 749 N N . ILE A 1 99 ? 16.509 0.046 -14.608 1.00 94.31 99 ILE A N 1
ATOM 750 C CA . ILE A 1 99 ? 16.737 1.094 -15.607 1.00 94.31 99 ILE A CA 1
ATOM 751 C C . ILE A 1 99 ? 17.991 1.912 -15.269 1.00 94.31 99 ILE A C 1
ATOM 753 O O . ILE A 1 99 ? 18.388 2.002 -14.104 1.00 94.31 99 ILE A O 1
ATOM 757 N N . GLY A 1 100 ? 18.558 2.558 -16.290 1.00 88.00 100 GLY A N 1
ATOM 758 C CA . GLY A 1 100 ? 19.846 3.254 -16.213 1.00 88.00 100 GLY A CA 1
ATOM 759 C C . GLY A 1 100 ? 21.016 2.317 -16.513 1.00 88.00 100 GLY A C 1
ATOM 760 O O . GLY A 1 100 ? 20.893 1.104 -16.355 1.00 88.00 100 GLY A O 1
ATOM 761 N N . ASP A 1 101 ? 22.137 2.883 -16.955 1.00 82.44 101 ASP A N 1
ATOM 762 C CA . ASP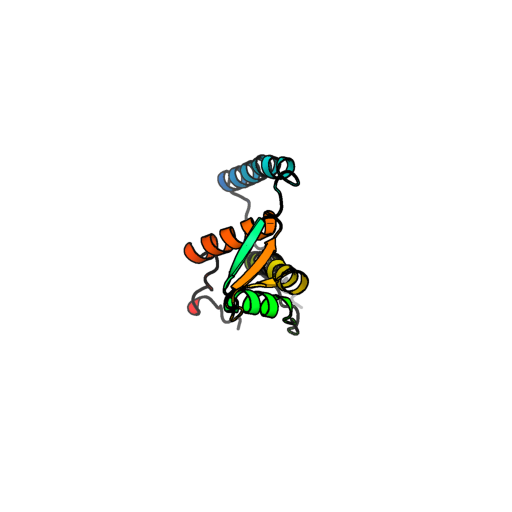 A 1 101 ? 23.307 2.115 -17.412 1.00 82.44 101 ASP A CA 1
ATOM 763 C C . ASP A 1 101 ? 23.929 1.256 -16.296 1.00 82.44 101 ASP A C 1
ATOM 765 O O . ASP A 1 101 ? 24.468 0.183 -16.552 1.00 82.44 101 ASP A O 1
ATOM 769 N N . ASP A 1 102 ? 23.803 1.704 -15.048 1.00 87.25 102 ASP A N 1
ATOM 770 C CA . ASP A 1 102 ? 24.232 1.014 -13.828 1.00 87.25 102 ASP A CA 1
ATOM 771 C C . ASP A 1 102 ? 23.080 0.294 -13.102 1.00 87.25 102 ASP A C 1
ATOM 773 O O . ASP A 1 102 ? 23.268 -0.309 -12.044 1.00 87.25 102 ASP A O 1
ATOM 777 N N . GLY A 1 103 ? 21.862 0.372 -13.644 1.00 89.44 103 GLY A N 1
ATOM 778 C CA . GLY A 1 103 ? 20.666 -0.146 -13.004 1.00 89.44 103 GLY A CA 1
ATOM 779 C C . GLY A 1 103 ? 20.297 0.565 -11.699 1.00 89.44 103 GLY A C 1
ATOM 780 O O . GLY A 1 103 ? 19.566 -0.040 -10.917 1.00 89.44 103 GLY A O 1
ATOM 781 N N . ALA A 1 104 ? 20.753 1.796 -11.429 1.00 94.44 104 ALA A N 1
ATOM 782 C CA . ALA A 1 104 ? 20.544 2.496 -10.151 1.00 94.44 104 ALA A CA 1
ATOM 783 C C . ALA A 1 104 ? 19.074 2.657 -9.734 1.00 94.44 104 ALA A C 1
ATOM 785 O O . ALA A 1 104 ? 18.783 2.938 -8.569 1.00 94.44 104 ALA A O 1
ATOM 786 N N . HIS A 1 105 ? 18.139 2.484 -10.669 1.00 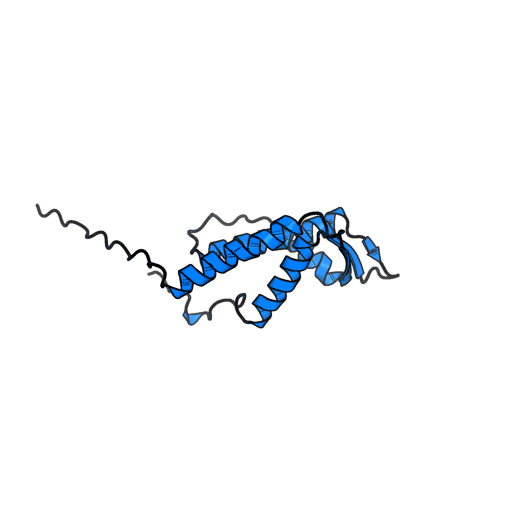97.19 105 HIS A N 1
ATOM 787 C CA . HIS A 1 105 ? 16.714 2.558 -10.390 1.00 97.19 105 HIS A CA 1
ATOM 788 C C . HIS A 1 105 ? 15.977 1.307 -10.862 1.00 97.19 105 HIS A C 1
ATOM 790 O O . HIS A 1 105 ? 16.398 0.604 -11.783 1.00 97.19 105 HIS A O 1
ATOM 796 N N . VAL A 1 106 ? 14.827 1.074 -10.240 1.00 98.00 106 VAL A N 1
ATOM 797 C CA . VAL A 1 106 ? 13.853 0.064 -10.641 1.00 98.00 106 VAL A CA 1
ATOM 798 C C . VAL A 1 106 ? 12.561 0.773 -11.021 1.00 98.00 106 VAL A C 1
ATOM 800 O O . VAL A 1 106 ? 12.067 1.626 -10.281 1.00 98.00 106 VAL A O 1
ATOM 803 N N . VAL A 1 107 ? 12.024 0.435 -12.190 1.00 98.06 107 VAL A N 1
ATOM 804 C CA . VAL A 1 107 ? 10.676 0.826 -12.603 1.00 98.06 107 VAL A CA 1
ATOM 805 C C . VAL A 1 107 ? 9.721 -0.305 -12.273 1.00 98.06 107 VAL A C 1
ATOM 807 O O . VAL A 1 107 ? 9.941 -1.439 -12.689 1.00 98.06 107 VAL A O 1
ATOM 810 N N . VAL A 1 108 ? 8.654 0.008 -11.550 1.00 97.88 108 VAL A N 1
ATOM 811 C CA . VAL A 1 108 ? 7.607 -0.942 -11.161 1.00 97.88 108 VAL A CA 1
ATOM 812 C C . VAL A 1 108 ? 6.247 -0.316 -11.433 1.00 97.88 108 VAL A C 1
ATOM 814 O O . VAL A 1 108 ? 6.083 0.897 -11.308 1.00 97.88 108 VAL A O 1
ATOM 817 N N . THR A 1 109 ? 5.274 -1.126 -11.836 1.00 97.88 109 THR A N 1
ATOM 818 C CA . THR A 1 109 ? 3.888 -0.672 -11.980 1.00 97.88 109 THR A CA 1
ATOM 819 C C . THR A 1 109 ? 3.088 -1.177 -10.792 1.00 97.88 109 THR A C 1
ATOM 821 O O . THR A 1 109 ? 3.004 -2.380 -10.586 1.00 97.88 109 THR A O 1
ATOM 824 N N . LEU A 1 110 ? 2.531 -0.263 -10.000 1.00 96.81 110 LEU A N 1
ATOM 825 C CA . LEU A 1 110 ? 1.787 -0.588 -8.789 1.00 96.81 110 LEU A CA 1
ATOM 826 C C . LEU A 1 110 ? 0.317 -0.208 -8.928 1.00 96.81 110 LEU A C 1
ATOM 828 O O . LEU A 1 110 ? -0.030 0.827 -9.498 1.00 96.81 110 LEU A O 1
ATOM 832 N N . ASP A 1 111 ? -0.541 -1.037 -8.342 1.00 94.50 111 ASP A N 1
ATOM 833 C CA . ASP A 1 111 ? -1.940 -0.687 -8.118 1.00 94.50 111 ASP A CA 1
ATOM 834 C C . ASP A 1 111 ? -2.045 0.565 -7.215 1.00 94.50 111 ASP A C 1
ATOM 836 O O . ASP A 1 111 ? -1.273 0.683 -6.252 1.00 94.50 111 ASP A O 1
ATOM 840 N N . PRO A 1 112 ? -2.989 1.490 -7.479 1.00 94.56 112 PRO A N 1
ATOM 841 C CA . PRO A 1 112 ? -3.162 2.711 -6.693 1.00 94.56 112 PRO A CA 1
ATOM 842 C C . PRO A 1 112 ? -3.290 2.486 -5.183 1.00 94.56 112 PRO A C 1
ATOM 844 O O . PRO A 1 112 ? -2.793 3.307 -4.414 1.00 94.56 112 PRO A O 1
ATOM 847 N N . ALA A 1 113 ? -3.891 1.380 -4.732 1.00 92.94 113 ALA A N 1
ATOM 848 C CA . ALA A 1 113 ? -4.024 1.084 -3.307 1.00 92.94 113 ALA A CA 1
ATOM 849 C C . ALA A 1 113 ? -2.662 0.848 -2.639 1.00 92.94 113 ALA A C 1
ATOM 851 O O . ALA A 1 113 ? -2.440 1.290 -1.513 1.00 92.94 113 ALA A O 1
ATOM 852 N N . ARG A 1 114 ? -1.718 0.210 -3.341 1.00 95.31 114 ARG A N 1
ATOM 853 C CA . ARG A 1 114 ? -0.350 -0.012 -2.841 1.00 95.31 114 ARG A CA 1
ATOM 854 C C . ARG A 1 114 ? 0.438 1.287 -2.771 1.00 95.31 114 ARG A C 1
ATOM 856 O O . ARG A 1 114 ? 1.164 1.510 -1.807 1.00 95.31 114 ARG A O 1
ATOM 863 N N . VAL A 1 115 ? 0.256 2.161 -3.761 1.00 95.69 115 VAL A N 1
ATOM 864 C CA . VAL A 1 115 ? 0.860 3.501 -3.759 1.00 95.69 115 VAL A CA 1
ATOM 865 C C . VAL A 1 115 ? 0.320 4.327 -2.593 1.00 95.69 115 VAL A C 1
ATOM 867 O O . VAL A 1 115 ? 1.103 4.878 -1.824 1.00 95.69 115 VAL A O 1
ATOM 870 N N . ALA A 1 116 ? -1.003 4.357 -2.415 1.00 94.62 116 ALA A N 1
ATOM 871 C CA . ALA A 1 116 ? -1.643 5.069 -1.314 1.00 94.62 116 ALA A CA 1
ATOM 872 C C . ALA A 1 116 ? -1.188 4.537 0.054 1.00 94.62 116 ALA A C 1
ATOM 874 O O . ALA A 1 116 ? -0.859 5.328 0.932 1.00 94.62 116 ALA A O 1
ATOM 875 N N . ALA A 1 117 ? -1.092 3.213 0.219 1.00 94.56 117 ALA A N 1
ATOM 876 C CA . ALA A 1 117 ? -0.597 2.603 1.450 1.00 94.56 117 ALA A CA 1
ATOM 877 C C . ALA A 1 117 ? 0.853 3.009 1.764 1.00 94.56 117 ALA A C 1
ATOM 879 O O . ALA A 1 117 ? 1.157 3.322 2.912 1.00 94.56 117 ALA A O 1
ATOM 880 N N . ALA A 1 118 ? 1.738 3.048 0.761 1.00 95.81 118 ALA A N 1
ATOM 881 C CA . ALA A 1 118 ? 3.130 3.463 0.945 1.00 95.81 118 ALA A CA 1
ATOM 882 C C . ALA A 1 118 ? 3.260 4.940 1.349 1.00 95.81 118 ALA A C 1
ATOM 884 O O . ALA A 1 118 ? 4.044 5.272 2.236 1.00 95.81 118 ALA A O 1
ATOM 885 N N . VAL A 1 119 ? 2.478 5.824 0.720 1.00 95.75 119 VAL A N 1
ATOM 886 C CA . VAL A 1 119 ? 2.450 7.255 1.063 1.00 95.75 119 VAL A CA 1
ATOM 887 C C . VAL A 1 119 ? 1.897 7.455 2.472 1.00 95.75 119 VAL A C 1
ATOM 889 O O . VAL A 1 119 ? 2.525 8.130 3.281 1.00 95.75 119 VAL A O 1
ATOM 892 N N . PHE A 1 120 ? 0.789 6.795 2.807 1.00 93.88 120 PHE A N 1
ATOM 893 C CA . PHE A 1 120 ? 0.220 6.856 4.151 1.00 93.88 120 PHE A CA 1
ATOM 894 C C . PHE A 1 120 ? 1.189 6.313 5.216 1.00 93.88 120 PHE A C 1
ATOM 896 O O . PHE A 1 120 ? 1.306 6.877 6.299 1.00 93.88 120 PHE A O 1
ATOM 903 N N . ALA A 1 121 ? 1.954 5.260 4.906 1.00 92.69 121 ALA A N 1
ATOM 904 C CA . ALA A 1 121 ? 2.996 4.755 5.801 1.00 92.69 121 ALA A CA 1
ATOM 905 C C . ALA A 1 121 ? 4.069 5.811 6.091 1.00 92.69 121 ALA A C 1
ATOM 907 O O . ALA A 1 121 ? 4.526 5.928 7.228 1.00 92.69 121 ALA A O 1
ATOM 908 N N . HIS A 1 122 ? 4.458 6.589 5.079 1.00 92.88 122 HIS A N 1
ATOM 909 C CA . HIS A 1 122 ? 5.387 7.697 5.259 1.00 92.88 122 HIS A CA 1
ATOM 910 C C . HIS A 1 122 ? 4.807 8.770 6.191 1.00 92.88 122 HIS A C 1
ATOM 912 O O . HIS A 1 122 ? 5.495 9.171 7.126 1.00 92.88 122 HIS A O 1
ATOM 918 N N . GLU A 1 123 ? 3.543 9.157 6.005 1.00 91.12 123 GLU A N 1
ATOM 919 C CA . GLU A 1 123 ? 2.848 10.127 6.867 1.00 91.12 123 GLU A CA 1
ATOM 920 C C . GLU A 1 123 ? 2.761 9.638 8.324 1.00 91.12 123 GLU A C 1
ATOM 922 O O . GLU A 1 123 ? 3.123 10.350 9.260 1.00 91.12 123 GLU A O 1
ATOM 927 N N . CYS A 1 124 ? 2.382 8.376 8.541 1.00 85.56 124 CYS A N 1
ATOM 928 C CA . CYS A 1 124 ? 2.371 7.786 9.881 1.00 85.56 124 CYS A CA 1
ATOM 929 C C . CYS A 1 124 ? 3.773 7.718 10.511 1.00 85.56 124 CYS A C 1
ATOM 931 O O . CYS A 1 124 ? 3.910 7.844 11.730 1.00 85.56 124 CYS A O 1
ATOM 933 N N . ALA A 1 125 ? 4.824 7.505 9.714 1.00 83.62 125 ALA A N 1
ATOM 934 C CA . ALA A 1 125 ? 6.197 7.525 10.208 1.00 83.62 125 ALA A CA 1
ATOM 935 C C . ALA A 1 125 ? 6.636 8.940 10.617 1.00 83.62 125 ALA A C 1
ATOM 937 O O . ALA A 1 125 ? 7.296 9.092 11.647 1.00 83.62 125 ALA A O 1
ATOM 938 N N . THR A 1 126 ? 6.250 9.970 9.858 1.00 84.19 126 THR A N 1
ATOM 939 C CA . THR A 1 126 ? 6.567 11.369 10.180 1.00 84.19 126 THR A CA 1
ATOM 940 C C . THR A 1 126 ? 5.788 11.884 11.385 1.00 84.19 126 THR A C 1
ATOM 942 O O . THR A 1 126 ? 6.350 12.617 12.197 1.00 84.19 126 THR A O 1
ATOM 945 N N . ASP A 1 127 ? 4.547 11.430 11.561 1.00 82.12 127 ASP A N 1
ATOM 946 C CA . ASP A 1 127 ? 3.686 11.810 12.689 1.00 82.12 127 ASP A CA 1
ATOM 947 C C . ASP A 1 127 ? 3.964 10.982 13.958 1.00 82.12 127 ASP A C 1
ATOM 949 O O . ASP A 1 127 ? 3.337 11.172 15.001 1.00 82.12 127 ASP A O 1
ATOM 953 N N . GLY A 1 128 ? 4.929 10.059 13.895 1.00 73.50 128 GLY A N 1
ATOM 954 C CA . GLY A 1 128 ? 5.368 9.242 15.025 1.00 73.50 128 GLY A CA 1
ATOM 955 C C . GLY A 1 128 ? 4.464 8.052 15.351 1.00 73.50 128 GLY A C 1
ATOM 956 O O . GLY A 1 128 ? 4.768 7.321 16.290 1.00 73.50 128 GLY A O 1
ATOM 957 N N . MET A 1 129 ? 3.409 7.804 14.570 1.00 72.38 129 MET A N 1
ATOM 958 C CA . MET A 1 129 ? 2.507 6.656 14.737 1.00 72.38 129 MET A CA 1
ATOM 959 C C . MET A 1 129 ? 3.182 5.305 14.476 1.00 72.38 129 MET A C 1
ATOM 961 O O . MET A 1 129 ? 2.756 4.296 15.025 1.00 72.38 129 MET A O 1
ATOM 965 N N . LEU A 1 130 ? 4.229 5.268 13.647 1.00 70.44 130 LEU A N 1
ATOM 966 C CA . LEU A 1 130 ? 5.044 4.062 13.433 1.00 70.44 130 LEU A CA 1
ATOM 967 C C . LEU A 1 130 ? 6.335 4.059 14.260 1.00 70.44 130 LEU A C 1
ATOM 969 O O . LEU A 1 130 ? 7.189 3.191 14.071 1.00 70.44 130 LEU A O 1
ATOM 973 N N . ARG A 1 131 ? 6.523 5.031 15.162 1.00 68.94 131 ARG A N 1
ATOM 974 C CA . ARG A 1 131 ? 7.702 5.050 16.027 1.00 68.94 131 ARG A CA 1
ATOM 975 C C . ARG A 1 131 ? 7.534 3.974 17.104 1.00 68.94 131 ARG A C 1
ATOM 977 O O . ARG A 1 131 ? 6.491 3.954 17.753 1.00 68.94 131 ARG A O 1
ATOM 984 N N . PRO A 1 132 ? 8.543 3.119 17.356 1.00 55.25 132 PRO A N 1
ATOM 985 C CA . PRO A 1 132 ? 8.468 2.199 18.483 1.00 55.25 132 PRO A CA 1
ATOM 986 C C . PRO A 1 132 ? 8.266 2.982 19.794 1.00 55.25 132 PRO A C 1
ATOM 988 O O . PRO A 1 132 ? 8.827 4.081 19.936 1.00 55.25 132 PRO A O 1
ATOM 991 N N . PRO A 1 133 ? 7.488 2.447 20.757 1.00 55.16 133 PRO A N 1
ATOM 992 C CA . PRO A 1 133 ? 7.383 3.055 22.076 1.00 55.16 133 PRO A CA 1
ATOM 993 C C . PRO A 1 133 ? 8.782 3.138 22.710 1.00 55.16 133 PRO A C 1
ATOM 995 O O . PRO A 1 133 ? 9.634 2.278 22.451 1.00 55.16 133 PRO A O 1
ATOM 998 N N . PRO A 1 134 ? 9.073 4.178 23.512 1.00 52.81 134 PRO A N 1
ATOM 999 C CA . PRO A 1 134 ? 10.358 4.275 24.192 1.00 52.81 134 PRO A CA 1
ATOM 1000 C C . PRO A 1 134 ? 10.5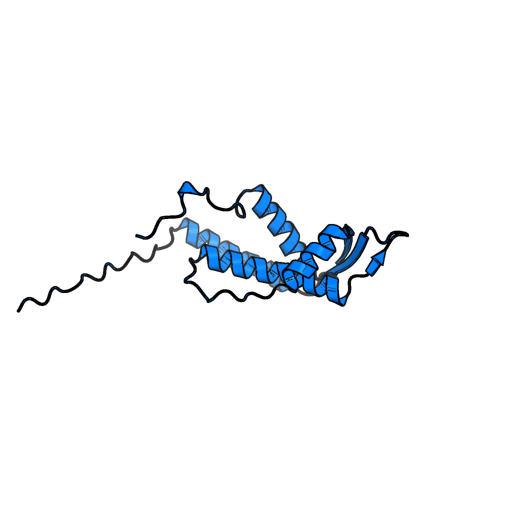79 3.027 25.057 1.00 52.81 134 PRO A C 1
ATOM 1002 O O . PRO A 1 134 ? 9.654 2.544 25.706 1.00 52.81 134 PRO A O 1
ATOM 1005 N N . ALA A 1 135 ? 11.819 2.531 25.119 1.00 55.88 135 ALA A N 1
ATOM 1006 C CA . ALA A 1 135 ? 12.187 1.299 25.835 1.00 55.88 135 ALA A CA 1
ATOM 1007 C C . ALA A 1 135 ? 11.755 1.249 27.323 1.00 55.88 135 ALA A C 1
ATOM 1009 O O . ALA A 1 135 ? 11.752 0.182 27.926 1.00 55.88 135 ALA A O 1
ATOM 1010 N N . SER A 1 136 ? 11.362 2.386 27.909 1.00 53.44 136 SER A N 1
ATOM 1011 C CA . SER A 1 136 ? 10.804 2.505 29.262 1.00 53.44 136 SER A CA 1
ATOM 1012 C C . SER A 1 136 ? 9.353 2.011 29.407 1.00 53.44 136 SER A C 1
ATOM 1014 O O . SER A 1 136 ? 8.895 1.872 30.538 1.00 53.44 136 SER A O 1
ATOM 1016 N N . GLU A 1 137 ? 8.622 1.776 28.312 1.00 46.78 137 GLU A N 1
ATOM 1017 C CA . GLU A 1 137 ? 7.229 1.288 28.325 1.00 46.78 137 GLU A CA 1
ATOM 1018 C C . GLU A 1 137 ? 7.110 -0.207 27.991 1.00 46.78 137 GLU A C 1
ATOM 1020 O O . GLU A 1 137 ? 6.018 -0.775 28.055 1.00 46.78 137 GLU A O 1
ATOM 1025 N N . ALA A 1 138 ? 8.234 -0.878 27.707 1.00 49.31 138 ALA A N 1
ATOM 1026 C CA . ALA A 1 138 ? 8.306 -2.333 27.693 1.00 49.31 138 ALA A CA 1
ATOM 1027 C C . ALA A 1 138 ? 8.150 -2.829 29.136 1.00 49.31 138 ALA A C 1
ATOM 1029 O O . ALA A 1 138 ? 9.121 -2.983 29.874 1.00 49.31 138 ALA A O 1
ATOM 1030 N N . SER A 1 139 ? 6.898 -2.991 29.563 1.00 47.50 139 SER A N 1
ATOM 1031 C CA . SER A 1 139 ? 6.554 -3.501 30.884 1.00 47.50 139 SER A CA 1
ATOM 1032 C C . SER A 1 139 ? 7.314 -4.813 31.125 1.00 47.50 139 SER A C 1
ATOM 1034 O O . SER A 1 139 ? 7.133 -5.760 30.352 1.00 47.50 139 SER A O 1
ATOM 1036 N N . PRO A 1 140 ? 8.174 -4.903 32.156 1.00 48.78 140 PRO A N 1
ATOM 1037 C CA . PRO A 1 140 ? 8.746 -6.174 32.544 1.00 48.78 140 PRO A CA 1
ATOM 1038 C C . PRO A 1 140 ? 7.622 -6.953 33.220 1.00 48.78 140 PRO A C 1
ATOM 1040 O O . PRO A 1 140 ? 7.343 -6.761 34.402 1.00 48.78 140 PRO A O 1
ATOM 1043 N N . LEU A 1 141 ? 6.928 -7.797 32.458 1.00 45.16 141 LEU A N 1
ATOM 1044 C CA . LEU A 1 141 ? 6.041 -8.796 33.039 1.00 45.16 141 LEU A CA 1
ATOM 1045 C C . LEU A 1 141 ? 6.916 -9.773 33.838 1.00 45.16 141 LEU A C 1
ATOM 1047 O O . LEU A 1 141 ? 7.504 -10.696 33.277 1.00 45.16 141 LEU A O 1
ATOM 1051 N N . THR A 1 142 ? 7.018 -9.510 35.141 1.00 47.31 142 THR A N 1
ATOM 1052 C CA . THR A 1 142 ? 7.444 -10.452 36.183 1.00 47.31 142 THR A CA 1
ATOM 1053 C C . THR A 1 142 ? 6.277 -10.643 37.135 1.00 47.31 142 THR A C 1
ATOM 1055 O O . THR A 1 142 ? 5.625 -9.622 37.456 1.00 47.31 142 THR A O 1
#

Solvent-accessible surface area (backbone atoms only — not comparable to full-atom values): 8690 Å² total; per-residue (Å²): 141,80,85,78,76,77,78,77,78,74,74,76,78,82,73,75,52,77,65,55,50,49,55,54,51,51,52,56,60,54,46,53,57,51,68,68,47,65,86,72,64,71,65,45,79,43,81,39,52,32,71,61,51,53,50,33,29,52,60,43,71,53,82,82,83,72,77,92,69,94,69,54,73,67,54,49,49,51,52,54,49,50,58,60,56,26,52,52,9,48,48,38,70,76,60,42,37,74,39,68,99,83,35,60,26,29,38,28,70,39,52,56,68,59,52,51,51,54,53,50,50,50,52,35,49,75,72,47,74,68,51,77,77,61,81,88,69,67,73,80,90,122

Nearest PDB structures (foldseek):
  7oe7-assembly1_L  TM=2.705E-01  e=5.489E+00  Mammarenavirus lassaense
  7oe3-assembly1_L  TM=2.725E-01  e=7.081E+00  Mammarenavirus lassaense
  4aih-assembly1_A  TM=2.313E-01  e=7.547E+00  Yersinia pseudotuberculosis YPIII

Mean predicted aligned error: 9.95 Å

Foldseek 3Di:
DDDPPDPPPPDDPPDDDPVRVVVVVVVVVVVVVVVVCPPVDFWDKDKDFPVVLVVLLCLLPDDDPDDDDDDDPLRVVVVVLSVLLSVSSVQCVVAWDQDDPVSRITIGTGDVVNVVSVVVVVVCVVVCVPPPDPPVPPDPPD

Radius of gyration: 21.51 Å; Cα contacts (8 Å, |Δi|>4): 101; chains: 1; bounding box: 44×38×70 Å